Protein AF-A0A1W9TRW0-F1 (afdb_monomer_lite)

Sequence (114 aa):
MNDKQITTLSNELGFKEIQINVVGNLLEQGATIPFIARYRKETTGGLDEIAITSIRDRLKYLEELDSRRETILNSLEKHGHLTDELMFRVLAPGLQKILCNTGMKTEHLLPEMI

Structure (mmCIF, N/CA/C/O backbone):
data_AF-A0A1W9TRW0-F1
#
_entry.id   AF-A0A1W9TRW0-F1
#
loop_
_atom_site.group_PDB
_atom_site.id
_atom_site.type_symbol
_atom_site.label_atom_id
_atom_site.label_alt_id
_atom_site.label_comp_id
_atom_site.label_asym_id
_atom_site.label_entity_id
_atom_site.label_seq_id
_atom_site.pdbx_PDB_ins_code
_atom_site.Cartn_x
_atom_site.Cartn_y
_atom_site.Cartn_z
_atom_site.occupancy
_atom_site.B_iso_or_equiv
_atom_site.auth_seq_id
_atom_site.auth_comp_id
_atom_site.auth_asym_id
_atom_site.auth_atom_id
_atom_site.pdbx_PDB_model_num
ATOM 1 N N . MET A 1 1 ? -6.054 -5.683 -8.137 1.00 66.50 1 MET A N 1
ATOM 2 C CA . MET A 1 1 ? -5.022 -6.005 -7.110 1.00 66.50 1 MET A CA 1
ATOM 3 C C . MET A 1 1 ? -4.435 -7.408 -7.273 1.00 66.50 1 MET A C 1
ATOM 5 O O . MET A 1 1 ? -5.192 -8.327 -7.550 1.00 66.50 1 MET A O 1
ATOM 9 N N . ASN A 1 2 ? -3.121 -7.587 -7.064 1.00 79.94 2 ASN A N 1
ATOM 10 C CA . ASN A 1 2 ? -2.462 -8.907 -7.069 1.00 79.94 2 ASN A CA 1
ATOM 11 C C . ASN A 1 2 ? -2.338 -9.497 -5.652 1.00 79.94 2 ASN A C 1
ATOM 13 O O . ASN A 1 2 ? -1.876 -8.809 -4.740 1.00 79.94 2 ASN A O 1
ATOM 17 N N . ASP A 1 3 ? -2.621 -10.792 -5.473 1.00 83.31 3 ASP A N 1
ATOM 18 C CA . ASP A 1 3 ? -2.523 -11.481 -4.171 1.00 83.31 3 ASP A CA 1
ATOM 19 C C . ASP A 1 3 ? -1.121 -11.397 -3.547 1.00 83.31 3 ASP A C 1
ATOM 21 O O . ASP A 1 3 ? -0.964 -11.115 -2.360 1.00 83.31 3 ASP A O 1
ATOM 25 N N . LYS A 1 4 ? -0.071 -11.517 -4.369 1.00 86.06 4 LYS A N 1
ATOM 26 C CA . LYS A 1 4 ? 1.329 -11.411 -3.920 1.00 86.06 4 LYS A CA 1
ATOM 27 C C . LYS A 1 4 ? 1.652 -10.052 -3.288 1.00 86.06 4 LYS A C 1
ATOM 29 O O . LYS A 1 4 ? 2.450 -9.975 -2.349 1.00 86.06 4 LYS A O 1
ATOM 34 N N . GLN A 1 5 ? 1.055 -8.975 -3.803 1.00 87.12 5 GLN A N 1
ATOM 35 C CA . GLN A 1 5 ? 1.244 -7.627 -3.264 1.00 87.12 5 GLN A CA 1
ATOM 36 C C . GLN A 1 5 ? 0.586 -7.520 -1.884 1.00 87.12 5 GLN A C 1
ATOM 38 O O . GLN A 1 5 ? 1.202 -6.997 -0.960 1.00 87.12 5 GLN A O 1
ATOM 43 N N . ILE A 1 6 ? -0.612 -8.089 -1.713 1.00 90.56 6 ILE A N 1
ATOM 44 C CA . ILE A 1 6 ? -1.350 -8.087 -0.440 1.00 90.56 6 ILE A CA 1
ATOM 45 C C . ILE A 1 6 ? -0.552 -8.796 0.656 1.00 90.56 6 ILE A C 1
ATOM 47 O O . ILE A 1 6 ? -0.341 -8.218 1.723 1.00 90.56 6 ILE A O 1
ATOM 51 N N . THR A 1 7 ? -0.045 -9.999 0.382 1.00 91.00 7 THR A N 1
ATOM 52 C CA . THR A 1 7 ? 0.776 -10.747 1.344 1.00 91.00 7 THR A CA 1
ATOM 53 C C . THR A 1 7 ? 2.068 -10.000 1.681 1.00 91.00 7 THR A C 1
ATOM 55 O O . THR A 1 7 ? 2.491 -9.966 2.836 1.00 91.00 7 THR A O 1
ATOM 58 N N . THR A 1 8 ? 2.687 -9.341 0.698 1.00 89.56 8 THR A N 1
ATOM 59 C CA . THR A 1 8 ? 3.890 -8.523 0.922 1.00 89.56 8 THR A CA 1
ATOM 60 C C . THR A 1 8 ? 3.588 -7.342 1.847 1.00 89.56 8 THR A C 1
ATOM 62 O O . THR A 1 8 ? 4.261 -7.175 2.861 1.00 89.56 8 THR A O 1
ATOM 65 N N . LEU A 1 9 ? 2.529 -6.574 1.563 1.00 91.69 9 LEU A N 1
ATOM 66 C CA . LEU A 1 9 ? 2.102 -5.457 2.411 1.00 91.69 9 LEU A CA 1
ATOM 67 C C . LEU A 1 9 ? 1.721 -5.912 3.818 1.00 91.69 9 LEU A C 1
ATOM 69 O O . LEU A 1 9 ? 2.001 -5.201 4.779 1.00 91.69 9 LEU A O 1
ATOM 73 N N . SER A 1 10 ? 1.078 -7.073 3.947 1.00 92.94 10 SER A N 1
ATOM 74 C CA . SER A 1 10 ? 0.687 -7.616 5.247 1.00 92.94 10 SER A CA 1
ATOM 75 C C . SER A 1 10 ? 1.912 -7.883 6.117 1.00 92.94 10 SER A C 1
ATOM 77 O O . SER A 1 10 ? 1.942 -7.466 7.274 1.00 92.94 10 SER A O 1
ATOM 79 N N . ASN A 1 11 ? 2.957 -8.476 5.536 1.00 91.69 11 ASN A N 1
ATOM 80 C CA . ASN A 1 11 ? 4.214 -8.727 6.235 1.00 91.69 11 ASN A CA 1
ATOM 81 C C . ASN A 1 11 ? 5.003 -7.440 6.536 1.00 91.69 11 ASN A C 1
ATOM 83 O O . ASN A 1 11 ? 5.619 -7.340 7.591 1.00 91.69 11 ASN A O 1
ATOM 87 N N . GLU A 1 12 ? 4.991 -6.453 5.635 1.00 91.44 12 GLU A N 1
ATOM 88 C CA . GLU A 1 12 ? 5.757 -5.208 5.796 1.00 91.44 12 GLU A CA 1
ATOM 89 C C . GLU A 1 12 ? 5.109 -4.211 6.765 1.00 91.44 12 GLU A C 1
ATOM 91 O O . GLU A 1 12 ? 5.805 -3.573 7.553 1.00 91.44 12 GLU A O 1
ATOM 96 N N . LEU A 1 13 ? 3.786 -4.048 6.689 1.00 91.00 13 LEU A N 1
ATOM 97 C CA . LEU A 1 13 ? 3.039 -3.055 7.466 1.00 91.00 13 LEU A CA 1
ATOM 98 C C . LEU A 1 13 ? 2.400 -3.646 8.731 1.00 91.00 13 LEU A C 1
ATOM 100 O O . LEU A 1 13 ? 1.946 -2.896 9.591 1.00 91.00 13 LEU A O 1
ATOM 104 N N . GLY A 1 14 ? 2.329 -4.976 8.846 1.00 91.62 14 GLY A N 1
ATOM 105 C CA . GLY A 1 14 ? 1.712 -5.663 9.984 1.00 91.62 14 GLY A CA 1
ATOM 106 C C . GLY A 1 14 ? 0.179 -5.607 10.004 1.00 91.62 14 GLY A C 1
ATOM 107 O O . GLY A 1 14 ? -0.436 -5.935 11.019 1.00 91.62 14 GLY A O 1
ATOM 108 N N . PHE A 1 15 ? -0.460 -5.193 8.906 1.00 92.62 15 PHE A N 1
ATOM 109 C CA . PHE A 1 15 ? -1.919 -5.205 8.769 1.00 92.62 15 PHE A CA 1
ATOM 110 C C . PHE A 1 15 ? -2.419 -6.554 8.258 1.00 92.62 15 PHE A C 1
ATOM 112 O O . PHE A 1 15 ? -1.714 -7.269 7.547 1.00 92.62 15 PHE A O 1
ATOM 119 N N . LYS A 1 16 ? -3.671 -6.902 8.573 1.00 93.12 16 LYS A N 1
ATOM 120 C CA . LYS A 1 16 ? -4.284 -8.125 8.040 1.00 93.12 16 LYS A CA 1
ATOM 121 C C . LYS A 1 16 ? -4.514 -7.977 6.538 1.00 93.12 16 LYS A C 1
ATOM 123 O O . LYS A 1 16 ? -4.969 -6.928 6.083 1.00 93.12 16 LYS A O 1
ATOM 128 N N . GLU A 1 17 ? -4.312 -9.056 5.788 1.00 93.44 17 GLU A N 1
ATOM 129 C CA . GLU A 1 17 ? -4.561 -9.099 4.339 1.00 93.44 17 GLU A CA 1
ATOM 130 C C . GLU A 1 17 ? -5.974 -8.625 3.975 1.00 93.44 17 GLU A C 1
ATOM 132 O O . GLU A 1 17 ? -6.148 -7.847 3.043 1.00 93.44 17 GLU A O 1
ATOM 137 N N . ILE A 1 18 ? -6.976 -9.001 4.779 1.00 92.94 18 ILE A N 1
ATOM 138 C CA . ILE A 1 18 ? -8.369 -8.557 4.617 1.00 92.94 18 ILE A CA 1
ATOM 139 C C . ILE A 1 18 ? -8.477 -7.028 4.686 1.00 92.94 18 ILE A C 1
ATOM 141 O O . ILE A 1 18 ? -9.186 -6.427 3.885 1.00 92.94 18 ILE A O 1
ATOM 145 N N . GLN A 1 19 ? -7.768 -6.380 5.613 1.00 93.31 19 GLN A N 1
ATOM 146 C CA . GLN A 1 19 ? -7.817 -4.923 5.758 1.00 93.31 19 GLN A CA 1
ATOM 147 C C . GLN A 1 19 ? -7.170 -4.230 4.558 1.00 93.31 19 GLN A C 1
ATOM 149 O O . GLN A 1 19 ? -7.726 -3.267 4.034 1.00 93.31 19 GLN A O 1
ATOM 154 N N . ILE A 1 20 ? -6.033 -4.752 4.091 1.00 93.56 20 ILE A N 1
ATOM 155 C CA . ILE A 1 20 ? -5.341 -4.255 2.895 1.00 93.56 20 ILE A CA 1
ATOM 156 C C . ILE A 1 20 ? -6.231 -4.418 1.659 1.00 93.56 20 ILE A C 1
ATOM 158 O O . ILE A 1 20 ? -6.357 -3.483 0.873 1.00 93.56 20 ILE A O 1
ATOM 162 N N . ASN A 1 21 ? -6.893 -5.568 1.519 1.00 93.62 21 ASN A N 1
ATOM 163 C CA . ASN A 1 21 ? -7.808 -5.857 0.418 1.00 93.62 21 ASN A CA 1
ATOM 164 C C . ASN A 1 21 ? -9.010 -4.900 0.415 1.00 93.62 21 ASN A C 1
ATOM 166 O O . ASN A 1 21 ? -9.309 -4.281 -0.602 1.00 93.62 21 ASN A O 1
ATOM 170 N N . VAL A 1 22 ? -9.648 -4.687 1.571 1.00 94.38 22 VAL A N 1
ATOM 171 C CA . VAL A 1 22 ? -10.757 -3.729 1.701 1.00 94.38 22 VAL A CA 1
ATOM 172 C C . VAL A 1 22 ? -10.315 -2.308 1.355 1.00 94.38 22 VAL A C 1
ATOM 174 O O . VAL A 1 22 ? -10.999 -1.631 0.589 1.00 94.38 22 VAL A O 1
ATOM 177 N N . VAL A 1 23 ? -9.188 -1.844 1.906 1.00 94.31 23 VAL A N 1
ATOM 178 C CA . VAL A 1 23 ? -8.668 -0.498 1.621 1.00 94.31 23 VAL A CA 1
ATOM 179 C C . VAL A 1 23 ? -8.355 -0.346 0.138 1.00 94.31 23 VAL A C 1
ATOM 181 O O . VAL A 1 23 ? -8.775 0.635 -0.468 1.00 94.31 23 VAL A O 1
ATOM 184 N N . GLY A 1 24 ? -7.677 -1.323 -0.458 1.00 93.38 24 GLY A N 1
ATOM 185 C CA . GLY A 1 24 ? -7.350 -1.311 -1.876 1.00 93.38 24 GLY A CA 1
ATOM 186 C C . GLY A 1 24 ? -8.592 -1.285 -2.770 1.00 93.38 24 GLY A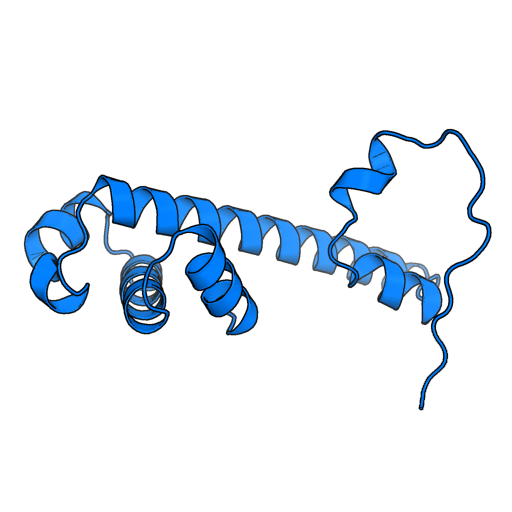 C 1
ATOM 187 O O . GLY A 1 24 ? -8.693 -0.407 -3.620 1.00 93.38 24 GLY A O 1
ATOM 188 N N . ASN A 1 25 ? -9.604 -2.115 -2.495 1.00 94.31 25 ASN A N 1
ATOM 189 C CA . ASN A 1 25 ? -10.877 -2.083 -3.227 1.00 94.31 25 ASN A CA 1
ATOM 190 C C . ASN A 1 25 ? -11.583 -0.723 -3.132 1.00 94.31 25 ASN A C 1
ATOM 192 O O . ASN A 1 25 ? -12.191 -0.272 -4.101 1.00 94.31 25 ASN A O 1
ATOM 196 N N . LEU A 1 26 ? -11.545 -0.071 -1.965 1.00 93.69 26 LEU A N 1
ATOM 197 C CA . LEU A 1 26 ? -12.131 1.261 -1.793 1.00 93.69 26 LEU A CA 1
ATOM 198 C C . LEU A 1 26 ? -11.365 2.313 -2.605 1.00 93.69 26 LEU A C 1
ATOM 200 O O . LEU A 1 26 ? -11.988 3.178 -3.219 1.00 93.69 26 LEU A O 1
ATOM 204 N N . LEU A 1 27 ? -10.034 2.224 -2.641 1.00 93.06 27 LEU A N 1
ATOM 205 C CA . LEU A 1 27 ? -9.192 3.103 -3.453 1.00 93.06 27 LEU A CA 1
ATOM 206 C C . LEU A 1 27 ? -9.430 2.883 -4.958 1.00 93.06 27 LEU A C 1
ATOM 208 O O . LEU A 1 27 ? -9.551 3.865 -5.687 1.00 93.06 27 LEU A O 1
ATOM 212 N N . GLU A 1 28 ? -9.582 1.634 -5.415 1.00 92.56 28 GLU A N 1
ATOM 213 C CA . GLU A 1 28 ? -9.925 1.306 -6.812 1.00 92.56 28 GLU A CA 1
ATOM 214 C C . GLU A 1 28 ? -11.313 1.840 -7.209 1.00 92.56 28 GLU A C 1
ATOM 216 O O . GLU A 1 28 ? -11.514 2.285 -8.337 1.00 92.56 28 GLU A O 1
ATOM 221 N N . GLN A 1 29 ? -12.261 1.892 -6.268 1.00 93.19 29 GLN A N 1
ATOM 222 C CA . GLN A 1 29 ? -13.574 2.529 -6.458 1.00 93.19 29 GLN A CA 1
ATOM 223 C C . GLN A 1 29 ? -13.518 4.069 -6.465 1.00 93.19 29 GLN A C 1
ATOM 225 O O . GLN A 1 29 ? -14.555 4.723 -6.581 1.00 93.19 29 GLN A O 1
ATOM 230 N N . GLY A 1 30 ? -12.332 4.669 -6.323 1.00 93.19 30 GLY A N 1
ATOM 231 C CA . GLY A 1 30 ? -12.140 6.118 -6.311 1.00 93.19 30 GLY A CA 1
ATOM 232 C C . GLY A 1 30 ? -12.436 6.782 -4.965 1.00 93.19 30 GLY A C 1
ATOM 233 O O . GLY A 1 30 ? -12.564 8.007 -4.901 1.00 93.19 30 GLY A O 1
ATOM 234 N N . ALA A 1 31 ? -12.549 6.015 -3.875 1.00 94.56 31 ALA A N 1
ATOM 235 C CA . ALA A 1 31 ? -12.707 6.595 -2.548 1.00 94.56 31 ALA A CA 1
ATOM 236 C C . ALA A 1 31 ? -11.418 7.313 -2.113 1.00 94.56 31 ALA A C 1
ATOM 238 O O . ALA A 1 31 ? -10.308 6.807 -2.272 1.00 94.56 31 ALA A O 1
ATOM 239 N N . THR A 1 32 ? -11.560 8.497 -1.520 1.00 95.25 32 THR A N 1
ATOM 240 C CA . THR A 1 32 ? -10.417 9.264 -1.012 1.00 95.25 32 THR A CA 1
ATOM 241 C C . THR A 1 32 ? -10.032 8.806 0.394 1.00 95.25 32 THR A C 1
ATOM 243 O O . THR A 1 32 ? -10.878 8.369 1.172 1.00 95.25 32 THR A O 1
ATOM 246 N N . ILE A 1 33 ? -8.758 8.951 0.762 1.00 94.38 33 ILE A N 1
ATOM 247 C CA . ILE A 1 33 ? -8.266 8.614 2.109 1.00 94.38 33 ILE A CA 1
ATOM 248 C C . ILE A 1 33 ? -9.110 9.251 3.229 1.00 94.38 33 ILE A C 1
ATOM 250 O O . ILE A 1 33 ? -9.588 8.491 4.075 1.00 94.38 33 ILE A O 1
ATOM 254 N N . PRO A 1 34 ? -9.366 10.580 3.251 1.00 94.12 34 PRO A N 1
ATOM 255 C CA . PRO A 1 34 ? -10.156 11.179 4.328 1.00 94.12 34 PRO A CA 1
ATOM 256 C C . PRO A 1 34 ? -11.587 10.628 4.371 1.00 94.12 34 PRO A C 1
ATOM 258 O O . PRO A 1 34 ? -12.179 10.519 5.445 1.00 94.12 34 PRO A O 1
ATOM 261 N N . PHE A 1 35 ? -12.150 10.230 3.223 1.00 95.12 35 PHE A N 1
ATOM 262 C CA . PHE A 1 35 ? -13.457 9.579 3.179 1.00 95.12 35 PHE A CA 1
ATOM 263 C C . PHE A 1 35 ? -13.416 8.179 3.806 1.00 95.12 35 PHE A C 1
ATOM 265 O O . PHE A 1 35 ? -14.265 7.856 4.636 1.00 95.12 35 PHE A O 1
ATOM 272 N N . ILE A 1 36 ? -12.418 7.362 3.459 1.00 94.56 36 ILE A N 1
ATOM 273 C CA . ILE A 1 36 ? -12.257 6.011 4.013 1.00 94.56 36 ILE A CA 1
ATOM 274 C C . ILE A 1 36 ? -12.030 6.085 5.531 1.00 94.56 36 ILE A C 1
ATOM 276 O O . ILE A 1 36 ? -12.728 5.410 6.288 1.00 94.56 36 ILE A O 1
ATOM 280 N N . ALA A 1 37 ? -11.118 6.951 5.982 1.00 93.50 37 ALA A N 1
ATOM 281 C CA . ALA A 1 37 ? -10.773 7.106 7.394 1.00 93.50 37 ALA A CA 1
ATOM 282 C C . ALA A 1 37 ? -11.964 7.574 8.249 1.00 93.50 37 ALA A C 1
ATOM 284 O O . ALA A 1 37 ? -12.116 7.150 9.396 1.00 93.50 37 ALA A O 1
ATOM 285 N N . ARG A 1 38 ? -12.830 8.433 7.691 1.00 92.94 38 ARG A N 1
ATOM 286 C CA . ARG A 1 38 ? -13.962 9.022 8.419 1.00 92.94 38 ARG A CA 1
ATOM 287 C C . ARG A 1 38 ? -15.243 8.195 8.348 1.00 92.94 38 ARG A C 1
ATOM 289 O O . ARG A 1 38 ? -15.962 8.137 9.340 1.00 92.94 38 ARG A O 1
ATOM 296 N N . TYR A 1 39 ? -15.535 7.576 7.204 1.00 94.31 39 TYR A N 1
ATOM 297 C CA . TYR A 1 39 ? -16.839 6.951 6.938 1.00 94.31 39 TYR A CA 1
ATOM 298 C C . TYR A 1 39 ? -16.781 5.437 6.715 1.00 94.31 39 TYR A C 1
ATOM 300 O O . TYR A 1 39 ? -17.828 4.804 6.628 1.00 94.31 39 TYR A O 1
ATOM 308 N N . ARG A 1 40 ? -15.589 4.836 6.604 1.00 92.56 40 ARG A N 1
ATOM 309 C CA . ARG A 1 40 ? -15.413 3.388 6.370 1.00 92.56 40 ARG A CA 1
ATOM 310 C C . ARG A 1 40 ? -14.522 2.717 7.413 1.00 92.56 40 ARG A C 1
ATOM 312 O O . ARG A 1 40 ? -14.004 1.630 7.174 1.00 92.56 40 ARG A O 1
ATOM 319 N N . LYS A 1 41 ? -14.391 3.334 8.589 1.00 89.75 41 LYS A N 1
ATOM 320 C CA . LYS A 1 41 ? -13.545 2.846 9.685 1.00 89.75 41 LYS A CA 1
ATOM 321 C C . LYS A 1 41 ? -13.939 1.449 10.169 1.00 89.75 41 LYS A C 1
ATOM 323 O O . LYS A 1 41 ? -13.082 0.623 10.448 1.00 89.75 41 LYS A O 1
ATOM 328 N N . GLU A 1 42 ? -15.229 1.162 10.241 1.00 90.00 42 GLU A N 1
ATOM 329 C CA . GLU A 1 42 ? -15.747 -0.163 10.598 1.00 90.00 42 GLU A CA 1
ATOM 330 C C . GLU A 1 42 ? -15.447 -1.224 9.530 1.00 90.00 42 GLU A C 1
ATOM 332 O O . GLU A 1 42 ? -15.055 -2.341 9.860 1.00 90.00 42 GLU A O 1
ATOM 337 N N . THR A 1 43 ? -15.530 -0.860 8.247 1.00 88.62 43 THR A N 1
ATOM 338 C CA . THR A 1 43 ? -15.240 -1.767 7.127 1.00 88.62 43 THR A CA 1
ATOM 339 C C . THR A 1 43 ? -13.750 -2.103 7.034 1.00 88.62 43 THR A C 1
ATOM 341 O O . THR A 1 43 ? -13.394 -3.239 6.742 1.00 88.62 43 THR A O 1
ATOM 344 N N . THR A 1 44 ? -12.866 -1.142 7.318 1.00 90.88 44 THR A N 1
ATOM 345 C CA . THR A 1 44 ? -11.405 -1.343 7.301 1.00 90.88 44 THR A CA 1
ATOM 346 C C . THR A 1 44 ? -10.864 -2.013 8.571 1.00 90.88 44 THR A C 1
ATOM 348 O O . THR A 1 44 ? -9.660 -2.241 8.689 1.00 90.88 44 THR A O 1
ATOM 351 N N . GLY A 1 45 ? -11.720 -2.346 9.542 1.00 89.25 45 GLY A N 1
ATOM 352 C CA . GLY A 1 45 ? -11.296 -2.933 10.816 1.00 89.25 45 GLY A CA 1
ATOM 353 C C . GLY A 1 45 ? -10.592 -1.938 11.743 1.00 89.25 45 GLY A C 1
ATOM 354 O O . GLY A 1 45 ? -9.728 -2.329 12.522 1.00 89.25 45 GLY A O 1
ATOM 355 N N . GLY A 1 46 ? -10.940 -0.654 11.651 1.00 90.88 46 GLY A N 1
ATOM 356 C CA . GLY A 1 46 ? -10.489 0.392 12.565 1.00 90.88 46 GLY A CA 1
ATOM 357 C C . GLY A 1 46 ? -9.282 1.203 12.100 1.00 90.88 46 GLY A C 1
ATOM 358 O O . GLY A 1 46 ? -8.789 1.998 12.898 1.00 90.88 46 GLY A O 1
ATOM 359 N N . LEU A 1 47 ? -8.823 1.034 10.853 1.00 93.25 47 LEU A N 1
ATOM 360 C CA . LEU A 1 47 ? -7.653 1.752 10.335 1.00 93.25 47 LEU A CA 1
ATOM 361 C C . LEU A 1 47 ? -7.868 3.271 10.334 1.00 93.25 47 LEU A C 1
ATOM 363 O O . LEU A 1 47 ? -8.929 3.765 9.943 1.00 93.25 47 LEU A O 1
ATOM 367 N N . ASP A 1 48 ? -6.841 3.997 10.763 1.00 93.88 48 ASP A N 1
ATOM 368 C CA . ASP A 1 48 ? -6.780 5.454 10.724 1.00 93.88 48 ASP A CA 1
ATOM 369 C C . ASP A 1 48 ? -6.214 5.981 9.393 1.00 93.88 48 ASP A C 1
ATOM 371 O O . ASP A 1 48 ? -5.775 5.232 8.518 1.00 93.88 48 ASP A O 1
ATOM 375 N N . GLU A 1 49 ? -6.248 7.304 9.233 1.00 94.38 49 GLU A N 1
ATOM 376 C CA . GLU A 1 49 ? -5.811 7.991 8.017 1.00 94.38 49 GLU A CA 1
ATOM 377 C C . GLU A 1 49 ? -4.344 7.711 7.662 1.00 94.38 49 GLU A C 1
ATOM 379 O O . GLU A 1 49 ? -4.021 7.548 6.483 1.00 94.38 49 GLU A O 1
ATOM 384 N N . ILE A 1 50 ? -3.463 7.605 8.661 1.00 94.94 50 ILE A N 1
ATOM 385 C CA . ILE A 1 50 ? -2.033 7.360 8.452 1.00 94.94 50 ILE A CA 1
ATOM 386 C C . ILE A 1 50 ? -1.847 5.936 7.932 1.00 94.94 50 ILE A C 1
ATOM 388 O O . ILE A 1 50 ? -1.180 5.738 6.917 1.00 94.94 50 ILE A O 1
ATOM 392 N N . ALA A 1 51 ? -2.508 4.958 8.555 1.00 94.31 51 ALA A N 1
ATOM 393 C CA . ALA A 1 51 ? -2.463 3.567 8.114 1.00 94.31 51 ALA A CA 1
ATOM 394 C C . ALA A 1 51 ? -2.973 3.389 6.671 1.00 94.31 51 ALA A C 1
ATOM 396 O O . ALA A 1 51 ? -2.322 2.740 5.850 1.00 94.31 51 ALA A O 1
ATOM 397 N N . ILE A 1 52 ? -4.110 4.010 6.333 1.00 95.19 52 ILE A N 1
ATOM 398 C CA . ILE A 1 52 ? -4.680 3.971 4.975 1.00 95.19 52 ILE A CA 1
ATOM 399 C C . ILE A 1 52 ? -3.723 4.623 3.967 1.00 95.19 52 ILE A C 1
ATOM 401 O O . ILE A 1 52 ? -3.536 4.102 2.866 1.00 95.19 52 ILE A O 1
ATOM 405 N N . THR A 1 53 ? -3.085 5.732 4.349 1.00 95.56 53 THR A N 1
ATOM 406 C CA . THR A 1 53 ? -2.073 6.410 3.529 1.00 95.56 53 THR A CA 1
ATOM 407 C C . THR A 1 53 ? -0.883 5.495 3.248 1.00 95.56 53 THR A C 1
ATOM 409 O O . THR A 1 53 ? -0.506 5.331 2.089 1.00 95.56 53 THR A O 1
ATOM 412 N N . SER A 1 54 ? -0.339 4.833 4.274 1.00 9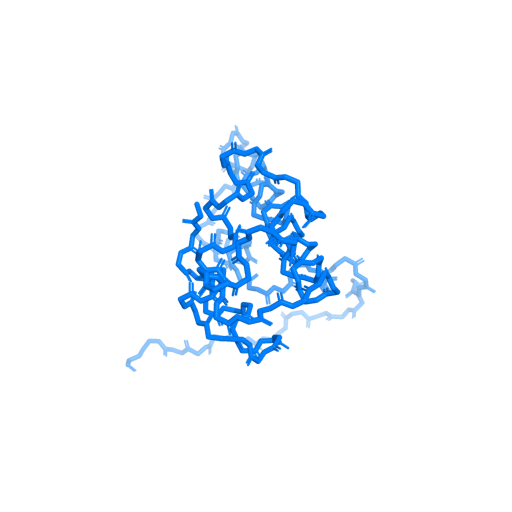5.06 54 SER A N 1
ATOM 413 C CA . SER A 1 54 ? 0.780 3.898 4.117 1.00 95.06 54 SER A CA 1
ATOM 414 C C . SER A 1 54 ? 0.438 2.721 3.200 1.00 95.06 54 SER A C 1
ATOM 416 O O . SER A 1 54 ? 1.249 2.357 2.349 1.00 95.06 54 SER A O 1
ATOM 418 N N . ILE A 1 55 ? -0.770 2.157 3.324 1.00 93.88 55 ILE A N 1
ATOM 419 C CA . ILE A 1 55 ? -1.243 1.081 2.441 1.00 93.88 55 ILE A CA 1
ATOM 420 C C . ILE A 1 55 ? -1.324 1.574 0.992 1.00 93.88 55 ILE A C 1
ATOM 422 O O . ILE A 1 55 ? -0.780 0.919 0.104 1.00 93.88 55 ILE A O 1
ATOM 426 N N . ARG A 1 56 ? -1.950 2.735 0.744 1.00 94.25 56 ARG A N 1
ATOM 427 C CA . ARG A 1 56 ? -2.053 3.329 -0.601 1.00 94.25 56 ARG A CA 1
ATOM 428 C C . ARG A 1 56 ? -0.676 3.529 -1.228 1.00 94.25 56 ARG A C 1
ATOM 430 O O . ARG A 1 56 ? -0.459 3.127 -2.367 1.00 94.25 56 ARG A O 1
ATOM 437 N N . ASP A 1 57 ? 0.234 4.176 -0.506 1.00 94.31 57 ASP A N 1
ATOM 438 C CA . ASP A 1 57 ? 1.555 4.522 -1.036 1.00 94.31 57 ASP A CA 1
ATOM 439 C C . ASP A 1 57 ? 2.368 3.273 -1.354 1.00 94.31 57 ASP A C 1
ATOM 441 O O . ASP A 1 57 ? 3.032 3.204 -2.391 1.00 94.31 57 ASP A O 1
ATOM 445 N N . ARG A 1 58 ? 2.263 2.249 -0.500 1.00 93.44 58 ARG A N 1
ATOM 446 C CA . ARG A 1 58 ? 2.961 0.990 -0.727 1.00 93.44 58 ARG A CA 1
ATOM 447 C C . ARG A 1 58 ? 2.366 0.191 -1.883 1.00 93.44 58 ARG A C 1
ATOM 449 O O . ARG A 1 58 ? 3.139 -0.319 -2.691 1.00 93.44 58 ARG A O 1
ATOM 456 N N . LEU A 1 59 ? 1.036 0.123 -1.998 1.00 91.56 59 LEU A N 1
ATOM 457 C CA . LEU A 1 59 ? 0.358 -0.490 -3.147 1.00 91.56 59 LEU A CA 1
ATOM 458 C C . LEU A 1 59 ? 0.810 0.169 -4.448 1.00 91.56 59 LEU A C 1
ATOM 460 O O . LEU A 1 59 ? 1.326 -0.515 -5.329 1.00 91.56 59 LEU A O 1
ATOM 464 N N . LYS A 1 60 ? 0.730 1.501 -4.513 1.00 90.94 60 LYS A N 1
ATOM 465 C CA . LYS A 1 60 ? 1.118 2.262 -5.700 1.00 90.94 60 LYS A CA 1
ATOM 466 C C . LYS A 1 60 ? 2.576 2.022 -6.086 1.00 90.94 60 LYS A C 1
ATOM 468 O O . LYS A 1 60 ? 2.884 1.839 -7.258 1.00 90.94 60 LYS A O 1
ATOM 473 N N . TYR A 1 61 ? 3.480 1.983 -5.107 1.00 90.50 61 TYR A N 1
ATOM 474 C CA . TYR A 1 61 ? 4.885 1.683 -5.370 1.00 90.50 61 TYR A CA 1
ATOM 475 C C . TYR A 1 61 ? 5.085 0.284 -5.970 1.00 90.50 61 TYR A C 1
ATOM 477 O O . TYR A 1 61 ? 5.878 0.119 -6.896 1.00 90.50 61 TYR A O 1
ATOM 485 N N . LEU A 1 62 ? 4.382 -0.731 -5.457 1.00 88.69 62 LEU A N 1
ATOM 486 C CA . LEU A 1 62 ? 4.473 -2.085 -6.005 1.00 88.69 62 LEU A CA 1
ATOM 487 C C . LEU A 1 62 ? 3.897 -2.166 -7.421 1.00 88.69 62 LEU A C 1
ATOM 489 O O . LEU A 1 62 ? 4.523 -2.782 -8.279 1.00 88.69 62 LEU A O 1
ATOM 493 N N . GLU A 1 63 ? 2.775 -1.500 -7.690 1.00 87.94 63 GLU A N 1
ATOM 494 C CA . GLU A 1 63 ? 2.193 -1.421 -9.035 1.00 87.94 63 GLU A CA 1
ATOM 495 C C . GLU A 1 63 ? 3.127 -0.726 -10.031 1.00 87.94 63 GLU A C 1
ATOM 497 O O . GLU A 1 63 ? 3.331 -1.221 -11.138 1.00 87.94 63 GLU A O 1
ATOM 502 N N . GLU A 1 64 ? 3.761 0.383 -9.640 1.00 87.69 64 GLU A N 1
ATOM 503 C CA . GLU A 1 64 ? 4.757 1.059 -10.477 1.00 87.69 64 GLU A CA 1
ATOM 504 C C . GLU A 1 64 ? 5.963 0.157 -10.764 1.00 87.69 64 GLU A C 1
ATOM 506 O O . GLU A 1 64 ? 6.485 0.146 -11.883 1.00 87.69 64 GLU A O 1
ATOM 511 N N . LEU A 1 65 ? 6.417 -0.615 -9.773 1.00 85.31 65 LEU A N 1
ATOM 512 C CA . LEU A 1 65 ? 7.493 -1.581 -9.975 1.00 85.31 65 LEU A CA 1
ATOM 513 C C . LEU A 1 65 ? 7.085 -2.700 -10.935 1.00 85.31 65 LEU A C 1
ATOM 515 O O . LEU A 1 65 ? 7.877 -3.051 -11.810 1.00 85.31 65 LEU A O 1
ATOM 519 N N . ASP A 1 66 ? 5.883 -3.249 -10.788 1.00 85.31 66 ASP A N 1
ATOM 520 C CA . ASP A 1 66 ? 5.385 -4.315 -11.658 1.00 85.31 66 ASP A CA 1
ATOM 521 C C . ASP A 1 66 ? 5.170 -3.811 -13.092 1.00 85.31 66 ASP A C 1
ATOM 523 O O . ASP A 1 66 ? 5.640 -4.447 -14.035 1.00 85.31 66 ASP A O 1
ATOM 527 N N . SER A 1 67 ? 4.622 -2.607 -13.271 1.00 84.38 67 SER A N 1
ATOM 528 C CA . SER A 1 67 ? 4.490 -1.966 -14.587 1.00 84.38 67 SER A CA 1
ATOM 529 C C . SER A 1 67 ? 5.847 -1.727 -15.268 1.00 84.38 67 SER A C 1
ATOM 531 O O . SER A 1 67 ? 6.012 -1.970 -16.469 1.00 84.38 67 SER A O 1
ATOM 533 N N . ARG A 1 68 ? 6.868 -1.308 -14.506 1.00 83.31 68 ARG A N 1
ATOM 534 C CA . ARG A 1 68 ? 8.239 -1.170 -15.029 1.00 83.31 68 ARG A CA 1
ATOM 535 C C . ARG A 1 68 ? 8.820 -2.514 -15.452 1.00 83.31 68 ARG A C 1
ATOM 537 O O . ARG A 1 68 ? 9.439 -2.585 -16.512 1.00 83.31 68 ARG A O 1
ATOM 544 N N . ARG A 1 69 ? 8.628 -3.571 -14.654 1.00 82.25 69 ARG A N 1
ATOM 545 C CA . ARG A 1 69 ? 9.068 -4.932 -15.010 1.00 82.25 69 ARG A CA 1
ATOM 546 C C . ARG A 1 69 ? 8.402 -5.405 -16.294 1.00 82.25 69 ARG A C 1
ATOM 548 O O . ARG A 1 69 ? 9.101 -5.873 -17.185 1.00 82.25 69 ARG A O 1
ATOM 555 N N . GLU A 1 70 ? 7.091 -5.222 -16.414 1.00 82.31 70 GLU A N 1
ATOM 556 C CA . GLU A 1 70 ? 6.332 -5.594 -17.608 1.00 82.31 70 GLU A CA 1
ATOM 557 C C . GLU A 1 70 ? 6.819 -4.830 -18.848 1.00 82.31 70 GLU A C 1
ATOM 559 O O . GLU A 1 70 ? 7.030 -5.420 -19.904 1.00 82.31 70 GLU A O 1
ATOM 564 N N . THR A 1 71 ? 7.100 -3.531 -18.714 1.00 79.31 71 THR A N 1
ATOM 565 C CA . THR A 1 71 ? 7.659 -2.717 -19.806 1.00 79.31 71 THR A CA 1
ATOM 566 C C . THR A 1 71 ? 9.026 -3.236 -20.262 1.00 79.31 71 THR A C 1
ATOM 568 O O . THR A 1 71 ? 9.291 -3.318 -21.462 1.00 79.31 71 THR A O 1
ATOM 571 N N . ILE A 1 72 ? 9.897 -3.605 -19.318 1.00 79.19 72 ILE A N 1
ATOM 572 C CA . ILE A 1 72 ? 11.219 -4.169 -19.617 1.00 79.19 72 ILE A CA 1
ATOM 573 C C . ILE A 1 72 ? 11.074 -5.520 -20.324 1.00 79.19 72 ILE A C 1
ATOM 575 O O . ILE A 1 72 ? 11.717 -5.728 -21.349 1.00 79.19 72 ILE A O 1
ATOM 579 N N . LEU A 1 73 ? 10.208 -6.407 -19.824 1.00 78.38 73 LEU A N 1
ATOM 580 C CA . LEU A 1 73 ? 9.934 -7.708 -20.443 1.00 78.38 73 LEU A CA 1
ATOM 581 C C . LEU A 1 73 ? 9.396 -7.549 -21.870 1.00 78.38 73 LEU A C 1
ATOM 583 O O . LEU A 1 73 ? 9.950 -8.139 -22.792 1.00 78.38 73 LEU A O 1
ATOM 587 N N . ASN A 1 74 ? 8.406 -6.677 -22.071 1.00 78.69 74 ASN A N 1
ATOM 588 C CA . ASN A 1 74 ? 7.853 -6.369 -23.392 1.00 78.69 74 ASN A CA 1
ATOM 589 C C . ASN A 1 74 ? 8.909 -5.810 -24.358 1.00 78.69 74 ASN A C 1
ATOM 591 O O . ASN A 1 74 ? 8.894 -6.119 -25.548 1.00 78.69 74 ASN A O 1
ATOM 595 N N . SER A 1 75 ? 9.834 -4.978 -23.868 1.00 73.81 75 SER A N 1
ATOM 596 C CA . SER A 1 75 ? 10.947 -4.468 -24.676 1.00 73.81 75 SER A CA 1
ATOM 597 C C . SER A 1 75 ? 11.904 -5.596 -25.084 1.00 73.81 75 SER A C 1
ATOM 599 O O . SER A 1 75 ? 12.262 -5.723 -26.253 1.00 73.81 75 SER A O 1
ATOM 601 N N . LEU A 1 76 ? 12.269 -6.470 -24.143 1.00 73.62 76 LEU A N 1
ATOM 602 C CA . LEU A 1 76 ? 13.164 -7.606 -24.385 1.00 73.62 76 LEU A CA 1
ATOM 603 C C . LEU A 1 76 ? 12.564 -8.643 -25.343 1.00 73.62 76 LEU A C 1
ATOM 605 O O . LEU A 1 76 ? 13.279 -9.154 -26.207 1.00 73.62 76 LEU A O 1
ATOM 609 N N . GLU A 1 77 ? 11.262 -8.912 -25.225 1.00 75.56 77 GLU A N 1
ATOM 610 C CA . GLU A 1 77 ? 10.516 -9.781 -26.138 1.00 75.56 77 GLU A CA 1
ATOM 611 C C . GLU A 1 77 ? 10.507 -9.207 -27.559 1.00 75.56 77 GLU A C 1
ATOM 613 O O . GLU A 1 77 ? 10.881 -9.897 -28.507 1.00 75.56 77 GLU A O 1
ATOM 618 N N . LYS A 1 78 ? 10.188 -7.914 -27.711 1.00 73.25 78 LYS A N 1
ATOM 619 C CA . LYS A 1 78 ? 10.183 -7.237 -29.019 1.00 73.25 78 LYS A CA 1
ATOM 620 C C . LYS A 1 78 ? 11.535 -7.254 -29.725 1.00 73.25 78 LYS A C 1
ATOM 622 O O . LYS A 1 78 ? 11.574 -7.263 -30.953 1.00 73.25 78 LYS A O 1
ATOM 627 N N . HIS A 1 79 ? 12.632 -7.246 -28.973 1.00 67.25 79 HIS A N 1
ATOM 628 C CA . HIS A 1 79 ? 13.981 -7.323 -29.529 1.00 67.25 79 HIS A CA 1
ATOM 629 C C . HIS A 1 79 ? 14.502 -8.763 -29.687 1.00 67.25 79 HIS A C 1
ATOM 631 O O . HIS A 1 79 ? 15.636 -8.943 -30.122 1.00 67.25 79 HIS A O 1
ATOM 637 N N . GLY A 1 80 ? 13.702 -9.789 -29.362 1.00 62.88 80 GLY A N 1
ATOM 638 C CA . GLY A 1 80 ? 14.093 -11.199 -29.489 1.00 62.88 80 GLY A CA 1
ATOM 639 C C . GLY A 1 80 ? 15.205 -11.632 -28.523 1.00 62.88 80 GLY A C 1
ATOM 640 O O . GLY A 1 80 ? 15.823 -12.673 -28.727 1.00 62.88 80 GLY A O 1
ATOM 641 N N . HIS A 1 81 ? 15.472 -10.841 -27.479 1.00 60.91 81 HIS A N 1
ATOM 642 C CA . HIS A 1 81 ? 16.492 -11.107 -26.456 1.00 60.91 81 HIS A CA 1
ATOM 643 C C . HIS A 1 81 ? 15.914 -11.754 -25.192 1.00 60.91 81 HIS A C 1
ATOM 645 O O . HIS A 1 81 ? 16.622 -11.896 -24.193 1.00 60.91 81 HIS A O 1
ATOM 651 N N . LEU A 1 82 ? 14.630 -12.120 -25.207 1.00 60.12 82 LEU A N 1
ATOM 652 C CA . LEU A 1 82 ? 13.979 -12.794 -24.093 1.00 60.12 82 LEU A CA 1
ATOM 653 C C . LEU A 1 82 ? 14.465 -14.250 -24.016 1.00 60.12 82 LEU A C 1
ATOM 655 O O . LEU A 1 82 ? 13.863 -15.158 -24.576 1.00 60.12 82 LEU A O 1
ATOM 659 N N . THR A 1 83 ? 15.593 -14.465 -23.347 1.00 64.12 83 THR A N 1
ATOM 660 C CA . THR A 1 83 ? 16.017 -15.794 -22.900 1.00 64.12 83 THR A CA 1
ATOM 661 C C . THR A 1 83 ? 15.389 -16.101 -21.540 1.00 64.12 83 THR A C 1
ATOM 663 O O . THR A 1 83 ? 15.211 -15.194 -20.720 1.00 64.12 83 THR A O 1
ATOM 666 N N . ASP A 1 84 ? 15.081 -17.372 -21.262 1.00 60.28 84 ASP A N 1
ATOM 66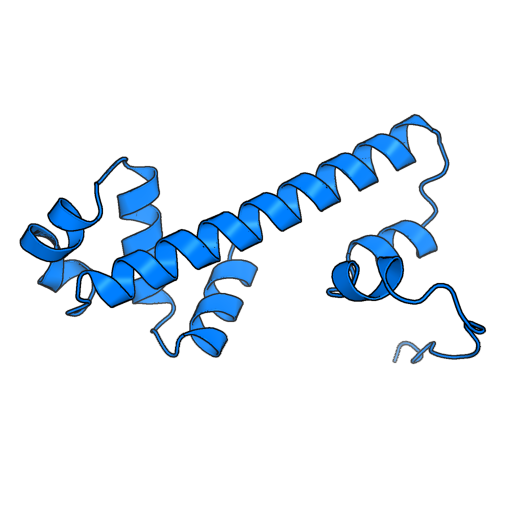7 C CA . ASP A 1 84 ? 14.502 -17.817 -19.981 1.00 60.28 84 ASP A CA 1
ATOM 668 C C . ASP A 1 84 ? 15.317 -17.344 -18.763 1.00 60.28 84 ASP A C 1
ATOM 670 O O . ASP A 1 84 ? 14.761 -16.965 -17.730 1.00 60.28 84 ASP A O 1
ATOM 674 N N . GLU A 1 85 ? 16.644 -17.266 -18.909 1.00 60.50 85 GLU A N 1
ATOM 675 C CA . GLU A 1 85 ? 17.559 -16.733 -17.894 1.00 60.50 85 GLU A CA 1
ATOM 676 C C . GLU A 1 85 ? 17.289 -15.248 -17.590 1.00 60.50 85 GLU A C 1
ATOM 678 O O . GLU A 1 85 ? 17.275 -14.824 -16.431 1.00 60.50 85 GLU A O 1
ATOM 683 N N . LEU A 1 86 ? 17.040 -14.438 -18.622 1.00 64.25 86 LEU A N 1
ATOM 684 C CA . LEU A 1 86 ? 16.779 -13.011 -18.469 1.00 64.25 86 LEU A CA 1
ATOM 685 C C . LEU A 1 8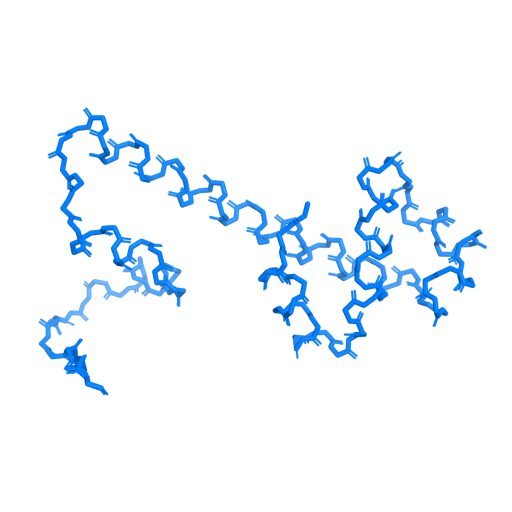6 ? 15.379 -12.768 -17.895 1.00 64.25 86 LEU A C 1
ATOM 687 O O . LEU A 1 86 ? 15.215 -11.903 -17.034 1.00 64.25 86 LEU A O 1
ATOM 691 N N . MET A 1 87 ? 14.398 -13.580 -18.297 1.00 59.78 87 MET A N 1
ATOM 692 C CA . MET A 1 87 ? 13.052 -13.560 -17.723 1.00 59.78 87 MET A CA 1
ATOM 693 C C . MET A 1 87 ? 13.096 -13.862 -16.218 1.00 59.78 87 MET A C 1
ATOM 695 O O . MET A 1 87 ? 12.538 -13.107 -15.419 1.00 59.78 87 MET A O 1
ATOM 699 N N . PHE A 1 88 ? 13.845 -14.891 -15.809 1.00 60.94 88 PHE A N 1
ATOM 700 C CA . PHE A 1 88 ? 14.033 -15.234 -14.398 1.00 60.94 88 PHE A CA 1
ATOM 701 C C . PHE A 1 88 ? 14.710 -14.102 -13.607 1.00 60.94 88 PHE A C 1
ATOM 703 O O . PHE A 1 88 ? 14.279 -13.758 -12.505 1.00 60.94 88 PHE A O 1
ATOM 710 N N . ARG A 1 89 ? 15.724 -13.446 -14.189 1.00 61.25 89 ARG A N 1
ATOM 711 C CA . ARG A 1 89 ? 16.426 -12.310 -13.563 1.00 61.25 89 ARG A CA 1
ATOM 712 C C . ARG A 1 89 ? 15.561 -11.058 -13.417 1.00 61.25 89 ARG A C 1
ATOM 714 O O . ARG A 1 89 ? 15.761 -10.308 -12.462 1.00 61.25 89 ARG A O 1
ATOM 721 N N . VAL A 1 90 ? 14.617 -10.822 -14.329 1.00 63.38 90 VAL A N 1
ATOM 722 C CA . VAL A 1 90 ? 13.679 -9.686 -14.251 1.00 63.38 90 VAL A CA 1
ATOM 723 C C . VAL A 1 90 ? 12.535 -9.958 -13.267 1.00 63.38 90 VAL A C 1
ATOM 725 O O . VAL A 1 90 ? 12.103 -9.047 -12.556 1.00 63.38 90 VAL A O 1
ATOM 728 N N . LEU A 1 91 ? 12.085 -11.212 -13.174 1.00 60.72 91 LEU A N 1
ATOM 729 C CA . LEU A 1 91 ? 11.065 -11.658 -12.219 1.00 60.72 91 LEU A CA 1
ATOM 730 C C . LEU A 1 91 ? 11.599 -11.781 -10.782 1.00 60.72 91 LEU A C 1
ATOM 732 O O . LEU A 1 91 ? 10.820 -11.709 -9.826 1.00 60.72 91 LEU A O 1
ATOM 736 N N . ALA A 1 92 ? 12.917 -11.928 -10.609 1.00 53.75 92 ALA A N 1
ATOM 737 C CA . ALA A 1 92 ? 13.545 -11.962 -9.297 1.00 53.75 92 ALA A CA 1
ATOM 738 C C . ALA A 1 92 ? 13.341 -10.624 -8.543 1.00 53.75 92 ALA A C 1
ATOM 740 O O . ALA A 1 92 ? 13.628 -9.541 -9.072 1.00 53.75 92 ALA A O 1
ATOM 741 N N . PRO A 1 93 ? 12.874 -10.654 -7.280 1.00 44.81 93 PRO A N 1
ATOM 742 C CA . PRO A 1 93 ? 12.732 -9.457 -6.459 1.00 44.81 93 PRO A CA 1
ATOM 743 C C . PRO A 1 93 ? 14.122 -8.913 -6.087 1.00 44.81 93 PRO A C 1
ATOM 745 O O . PRO A 1 93 ? 14.703 -9.289 -5.077 1.00 44.81 93 PRO A O 1
ATOM 748 N N . GLY A 1 94 ? 14.695 -8.046 -6.928 1.00 4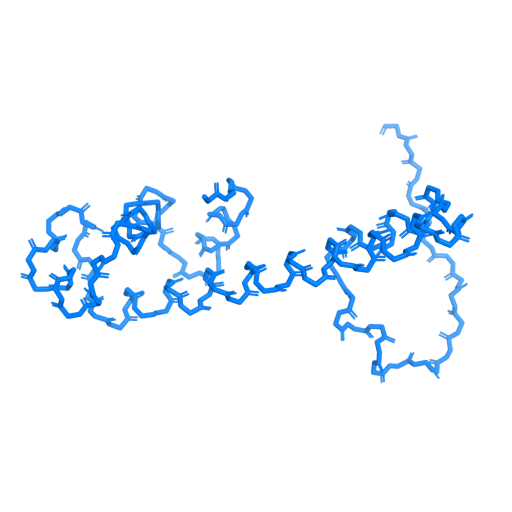9.59 94 GLY A N 1
ATOM 749 C CA . GLY A 1 94 ? 16.041 -7.515 -6.666 1.00 49.59 94 GLY A CA 1
ATOM 750 C C . GLY A 1 94 ? 16.607 -6.493 -7.652 1.00 49.59 94 GLY A C 1
ATOM 751 O O . GLY A 1 94 ? 17.716 -6.008 -7.435 1.00 49.59 94 GLY A O 1
ATOM 752 N N . LEU A 1 95 ? 15.880 -6.102 -8.704 1.00 45.88 95 LEU A N 1
ATOM 753 C CA . LEU A 1 95 ? 16.438 -5.243 -9.762 1.00 45.88 95 LEU A CA 1
ATOM 754 C C . LEU A 1 95 ? 16.851 -3.834 -9.292 1.00 45.88 95 LEU A C 1
ATOM 756 O O . LEU A 1 95 ? 17.659 -3.180 -9.945 1.00 45.88 95 LEU A O 1
ATOM 760 N N . GLN A 1 96 ? 16.393 -3.395 -8.115 1.00 39.41 96 GLN A N 1
ATOM 761 C CA . GLN A 1 96 ? 16.854 -2.144 -7.506 1.00 39.41 96 GLN A CA 1
ATOM 762 C C . GLN A 1 96 ? 18.314 -2.219 -7.016 1.00 39.41 96 GLN A C 1
ATOM 764 O O . GLN A 1 96 ? 18.969 -1.189 -6.897 1.00 39.41 96 GLN A O 1
ATOM 769 N N . LYS A 1 97 ? 18.861 -3.425 -6.795 1.00 36.59 97 LYS A N 1
ATOM 770 C CA . LYS A 1 97 ? 20.246 -3.620 -6.335 1.00 36.59 97 LYS A CA 1
ATOM 771 C C . LYS A 1 97 ? 21.260 -3.736 -7.480 1.00 36.59 97 LYS A C 1
ATOM 773 O O . LYS A 1 97 ? 22.453 -3.586 -7.245 1.00 36.59 97 LYS A O 1
ATOM 778 N N . ILE A 1 98 ? 20.801 -3.960 -8.713 1.00 41.28 98 ILE A N 1
ATOM 779 C CA . ILE A 1 98 ? 21.680 -4.263 -9.855 1.00 41.28 98 ILE A CA 1
ATOM 780 C C . ILE A 1 98 ? 22.187 -2.989 -10.553 1.00 41.28 98 ILE A C 1
ATOM 782 O O . ILE A 1 98 ? 23.282 -3.000 -11.100 1.00 41.28 98 ILE A O 1
ATOM 786 N N . LEU A 1 99 ? 21.476 -1.858 -10.465 1.00 36.09 99 LEU A N 1
ATOM 787 C CA . LEU A 1 99 ? 21.939 -0.608 -11.091 1.00 36.09 99 LEU A CA 1
ATOM 788 C C . LEU A 1 99 ? 22.917 0.216 -10.233 1.00 36.09 99 LEU A C 1
ATOM 790 O O . LEU A 1 99 ? 23.525 1.144 -10.754 1.00 36.09 99 LEU A O 1
ATOM 794 N N . CYS A 1 100 ? 23.118 -0.117 -8.952 1.00 34.84 100 CYS A N 1
ATOM 795 C CA . CYS A 1 100 ? 24.032 0.638 -8.080 1.00 34.84 100 CYS A CA 1
ATOM 796 C C . CYS A 1 100 ? 25.414 -0.012 -7.904 1.00 34.84 100 CYS A C 1
ATOM 798 O O . CYS A 1 100 ? 26.275 0.570 -7.250 1.00 34.84 100 CYS A O 1
ATOM 800 N N . ASN A 1 101 ? 25.658 -1.205 -8.453 1.00 37.25 101 ASN A N 1
ATOM 801 C CA . ASN A 1 101 ? 26.930 -1.884 -8.224 1.00 37.25 101 ASN A CA 1
ATOM 802 C C . ASN A 1 101 ? 27.335 -2.781 -9.396 1.00 37.25 101 ASN A C 1
ATOM 804 O O . ASN A 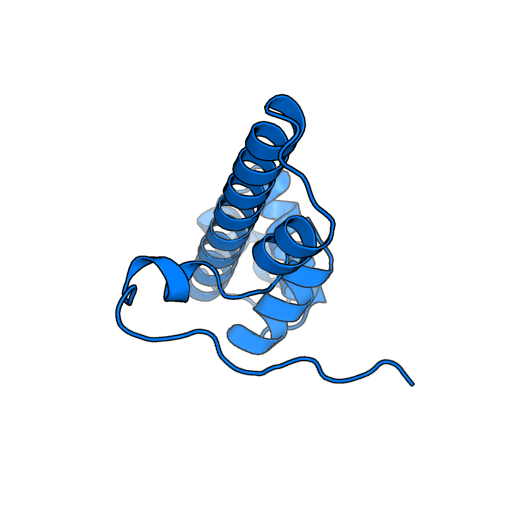1 101 ? 27.530 -3.984 -9.231 1.00 37.25 101 ASN A O 1
ATOM 808 N N . THR A 1 102 ? 27.531 -2.200 -10.582 1.00 38.22 102 THR A N 1
ATOM 809 C CA . THR A 1 102 ? 28.343 -2.863 -11.615 1.00 38.22 102 THR A CA 1
ATOM 810 C C . THR A 1 102 ? 29.819 -2.663 -11.285 1.00 38.22 102 THR A C 1
ATOM 812 O O . THR A 1 102 ? 30.565 -1.953 -11.949 1.00 38.22 102 THR A O 1
ATOM 815 N N . GLY A 1 103 ? 30.208 -3.303 -10.191 1.00 45.59 103 GLY A N 1
ATOM 816 C CA . GLY A 1 103 ? 31.566 -3.563 -9.775 1.00 45.59 103 GLY A CA 1
ATOM 817 C C . GLY A 1 103 ? 31.563 -4.958 -9.169 1.00 45.59 103 GLY A C 1
ATOM 818 O O . GLY A 1 103 ? 31.179 -5.123 -8.018 1.00 45.59 103 GLY A O 1
ATOM 819 N N . MET A 1 104 ? 32.031 -5.923 -9.964 1.00 34.19 104 MET A N 1
ATOM 820 C CA . MET A 1 104 ? 32.462 -7.277 -9.584 1.00 34.19 104 MET A CA 1
ATOM 821 C C . MET A 1 104 ? 31.464 -8.443 -9.761 1.00 34.19 104 MET A C 1
ATOM 823 O O . MET A 1 104 ? 30.551 -8.657 -8.977 1.00 34.19 104 MET A O 1
ATOM 827 N N . LYS A 1 105 ? 31.762 -9.216 -10.821 1.00 39.22 105 LYS A N 1
ATOM 828 C CA . LYS A 1 105 ? 31.769 -10.687 -10.947 1.00 39.22 105 LYS A CA 1
ATOM 829 C C . LYS A 1 105 ? 30.561 -11.449 -10.390 1.00 39.22 105 LYS A C 1
ATOM 831 O O . LYS A 1 105 ? 30.498 -11.792 -9.216 1.00 39.22 105 LYS A O 1
ATOM 836 N N . THR A 1 106 ? 29.655 -11.813 -11.292 1.00 38.22 106 THR A N 1
ATOM 837 C CA . THR A 1 106 ? 28.662 -12.867 -11.073 1.00 38.22 106 THR A CA 1
ATOM 838 C C . THR A 1 106 ? 29.326 -14.230 -11.240 1.00 38.22 106 THR A C 1
ATOM 840 O O . THR A 1 106 ? 29.413 -14.755 -12.348 1.00 38.22 106 THR A O 1
ATOM 843 N N . GLU A 1 107 ? 29.794 -14.800 -10.137 1.00 45.00 107 GLU A N 1
ATOM 844 C CA . GLU A 1 107 ? 30.082 -16.226 -10.029 1.00 45.00 107 GLU A CA 1
ATOM 845 C C . GLU A 1 107 ? 29.168 -16.795 -8.943 1.00 45.00 107 GLU A C 1
ATOM 847 O O . GLU A 1 107 ? 29.139 -16.285 -7.828 1.00 45.00 107 GLU A O 1
ATOM 852 N N . HIS A 1 108 ? 28.441 -17.854 -9.305 1.00 48.16 108 HIS A N 1
ATOM 853 C CA . HIS A 1 108 ? 27.647 -18.722 -8.434 1.00 48.16 108 HIS A CA 1
ATOM 854 C C . HIS A 1 108 ? 26.415 -18.113 -7.752 1.00 48.16 108 HIS A C 1
ATOM 856 O O . HIS A 1 108 ? 26.513 -17.487 -6.704 1.00 48.16 108 HIS A O 1
ATOM 862 N N . LEU A 1 109 ? 25.231 -18.457 -8.274 1.00 38.03 109 LEU A N 1
ATOM 863 C CA . LEU A 1 109 ? 24.175 -19.065 -7.455 1.00 38.03 109 LEU A CA 1
ATOM 864 C C . LEU A 1 109 ? 23.116 -19.724 -8.364 1.00 38.03 109 LEU A C 1
ATOM 866 O O . LEU A 1 109 ? 22.133 -19.101 -8.756 1.00 38.03 109 LEU A O 1
ATOM 870 N N . LEU A 1 110 ? 23.326 -20.999 -8.695 1.00 37.91 110 LEU A N 1
ATOM 871 C CA . LEU A 1 110 ? 22.233 -21.927 -8.988 1.00 37.91 110 LEU A CA 1
ATOM 872 C C . LEU A 1 110 ? 21.995 -22.733 -7.705 1.00 37.91 110 LEU A C 1
ATOM 874 O O . LEU A 1 110 ? 22.921 -23.415 -7.266 1.00 37.91 110 LEU A O 1
ATOM 878 N N . PRO A 1 111 ? 20.809 -22.690 -7.087 1.00 38.75 111 PRO A N 1
ATOM 879 C CA . PRO A 1 111 ? 20.328 -23.811 -6.307 1.00 38.75 111 PRO A CA 1
ATOM 880 C C . PRO A 1 111 ? 19.540 -24.739 -7.235 1.00 38.75 111 PRO A C 1
ATOM 882 O O . PRO A 1 111 ? 18.603 -24.318 -7.914 1.00 38.75 111 PRO A O 1
ATOM 885 N N . GLU A 1 112 ? 19.990 -25.988 -7.288 1.00 45.66 112 GLU A N 1
ATOM 886 C CA . GLU A 1 112 ? 19.384 -27.066 -8.057 1.00 45.66 112 GLU A CA 1
ATOM 887 C C . GLU A 1 112 ? 17.913 -27.280 -7.688 1.00 45.66 112 GLU A C 1
ATOM 889 O O . GLU A 1 112 ? 17.518 -27.201 -6.524 1.00 45.66 112 GLU A O 1
ATOM 894 N N . MET A 1 113 ? 17.119 -27.585 -8.716 1.00 36.81 113 MET A N 1
ATOM 895 C CA . MET A 1 113 ? 15.847 -28.280 -8.569 1.00 36.81 113 MET A CA 1
ATOM 896 C C . MET A 1 113 ? 16.092 -29.645 -7.916 1.00 36.81 113 MET A C 1
ATOM 898 O O . MET A 1 113 ? 16.855 -30.424 -8.482 1.00 36.81 113 MET A O 1
ATOM 902 N N . ILE A 1 114 ? 15.414 -29.921 -6.797 1.00 40.81 114 ILE A N 1
ATOM 903 C CA . ILE A 1 114 ? 14.735 -31.180 -6.413 1.00 40.81 114 ILE A CA 1
ATOM 904 C C . ILE A 1 114 ? 13.812 -30.862 -5.232 1.00 40.81 114 ILE A C 1
ATOM 906 O O . ILE A 1 114 ? 14.285 -30.229 -4.261 1.00 40.81 114 ILE A O 1
#

Secondary structure (DSSP, 8-state):
--HHHHHHHHHHH---HHHHHHHHHHHHTT--HHHHHHH-TTTTTS--HHHHHHHHHHHHHHHHHHHHHHHHHHHHHHTT---HHHHHHHHSTTHHHHSS---S-----PPPP-

Radius of gyration: 18.48 Å; chains: 1; bounding box: 49×42×42 Å

Foldseek 3Di:
DDPVLLVVCCVVVVADSQLLVQLVVCVVVVHDLVCCQPPVCVVSVRDHSVSSVVSVVSSVVVVVLVVVLVVVQVVCVVVVNDDVVVNVVSPDPDPVPVVPDPDDDDDDDDDDDD

pLDDT: mean 76.64, std 20.63, range [34.19, 95.56]